Prot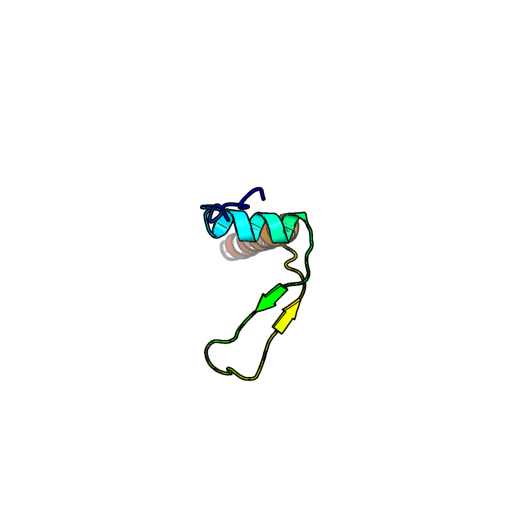ein AF-A0A1D6IWR3-F1 (afdb_monomer_lite)

Secondary structure (DSSP, 8-state):
------------HHHHHHHHHHHT-EEEEEPSS-SS-EEEEE----HHHHHHHHHHHHHHHHTTS--

Sequence (67 aa):
MASTKVQRIMTQPINLIFRFLQSKACIQIWLFEQKDLRIEGRIIVSFLALFLVQTAKLSTSNYLLVP

Organism: Zea mays (NCBI:txid4577)

Radius of gyration: 20.44 Å; chains: 1; bounding box: 48×44×50 Å

Foldseek 3Di:
DPPPPPPPPPDDPVVVLVVQLVVQDWDWDADPPDRPDIDIGGDHDPVVVVVCVVVVVVVVVVVVPDD

Structure (mmCIF, N/CA/C/O backbone):
data_AF-A0A1D6IWR3-F1
#
_entry.id   AF-A0A1D6IWR3-F1
#
loop_
_atom_site.group_PDB
_atom_site.id
_atom_site.type_symbol
_atom_site.label_atom_id
_atom_site.label_alt_id
_atom_site.label_comp_id
_atom_site.label_asym_id
_atom_site.label_entity_id
_atom_site.label_seq_id
_atom_site.pdbx_PDB_ins_code
_atom_site.Cartn_x
_ato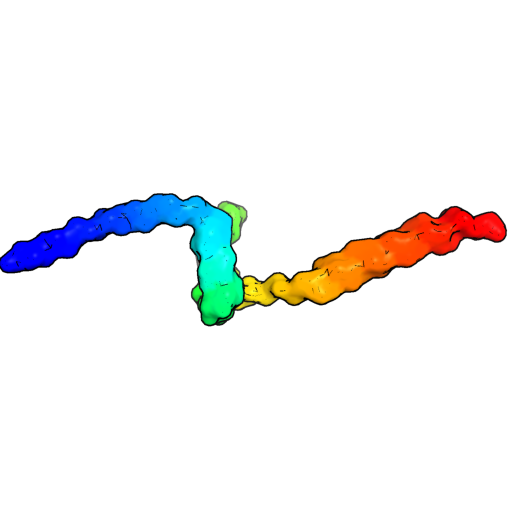m_site.Cartn_y
_atom_site.Cartn_z
_atom_site.occupancy
_atom_site.B_iso_or_equiv
_atom_site.auth_seq_id
_atom_site.auth_comp_id
_atom_site.auth_asym_id
_atom_site.auth_atom_id
_atom_site.pdbx_PDB_model_num
ATOM 1 N N . MET A 1 1 ? -32.110 -14.220 20.335 1.00 43.81 1 MET A N 1
ATOM 2 C CA . MET A 1 1 ? -30.917 -14.482 19.501 1.00 43.81 1 MET A CA 1
ATOM 3 C C . MET A 1 1 ? -31.001 -13.581 18.277 1.00 43.81 1 MET A C 1
ATOM 5 O O . MET A 1 1 ? -31.747 -13.886 17.357 1.00 43.81 1 MET A O 1
ATOM 9 N N . ALA A 1 2 ? -30.356 -12.412 18.311 1.00 50.19 2 ALA A N 1
ATOM 10 C CA . ALA A 1 2 ? -30.355 -11.503 17.168 1.00 50.19 2 ALA A CA 1
ATOM 11 C C . ALA A 1 2 ? -29.425 -12.088 16.100 1.00 50.19 2 ALA A C 1
ATOM 13 O O . ALA A 1 2 ? -28.211 -12.118 16.276 1.00 50.19 2 ALA A O 1
ATOM 14 N N . SER A 1 3 ? -30.011 -12.622 15.029 1.00 55.75 3 SER A N 1
ATOM 15 C CA . SER A 1 3 ? -29.271 -13.045 13.845 1.00 55.75 3 SER A CA 1
ATOM 16 C C . SER A 1 3 ? -28.645 -11.798 13.226 1.00 55.75 3 SER A C 1
ATOM 18 O O . SER A 1 3 ? -29.336 -10.985 12.607 1.00 55.75 3 SER A O 1
ATOM 20 N N . THR A 1 4 ? -27.347 -11.596 13.451 1.00 56.06 4 THR A N 1
ATOM 21 C CA . THR A 1 4 ? -26.558 -10.558 12.790 1.00 56.06 4 THR A CA 1
ATOM 22 C C . THR A 1 4 ? -26.503 -10.920 11.314 1.00 56.06 4 THR A C 1
ATOM 24 O O . THR A 1 4 ? -25.636 -11.658 10.853 1.00 56.06 4 THR A O 1
ATOM 27 N N . LYS A 1 5 ? -27.501 -10.446 10.566 1.00 52.69 5 LYS A N 1
ATOM 28 C CA . LYS A 1 5 ? -27.536 -10.514 9.110 1.00 52.69 5 LYS A CA 1
ATOM 29 C C . LYS A 1 5 ? -26.272 -9.806 8.633 1.00 52.69 5 LYS A C 1
ATOM 31 O O . LYS A 1 5 ? -26.189 -8.581 8.703 1.00 52.69 5 LYS A O 1
ATOM 36 N N . VAL A 1 6 ? -25.267 -10.573 8.214 1.00 56.38 6 VAL A N 1
ATOM 37 C CA . VAL A 1 6 ? -24.056 -10.036 7.592 1.00 56.38 6 VAL A CA 1
ATOM 38 C C . VAL A 1 6 ? -24.507 -9.380 6.294 1.00 56.38 6 VAL A C 1
ATOM 40 O O . VAL A 1 6 ? -24.666 -10.034 5.264 1.00 56.38 6 VAL A O 1
ATOM 43 N N . GLN A 1 7 ? -24.802 -8.085 6.358 1.00 57.38 7 GLN A N 1
ATOM 44 C CA . GLN A 1 7 ? -25.035 -7.287 5.171 1.00 57.38 7 GLN A CA 1
ATOM 45 C C . GLN A 1 7 ? -23.701 -7.255 4.436 1.00 57.38 7 GLN A C 1
ATOM 47 O O . GLN A 1 7 ? -22.723 -6.693 4.928 1.00 57.38 7 GLN A O 1
ATOM 52 N N . ARG A 1 8 ? -23.637 -7.937 3.287 1.00 59.97 8 ARG A N 1
ATOM 53 C CA . ARG A 1 8 ? -22.511 -7.825 2.358 1.00 59.97 8 ARG A CA 1
ATOM 54 C C . ARG A 1 8 ? -22.349 -6.336 2.075 1.00 59.97 8 ARG A C 1
ATOM 56 O O . ARG A 1 8 ? -23.203 -5.740 1.428 1.00 59.97 8 ARG A O 1
ATOM 63 N N . ILE A 1 9 ? -21.299 -5.734 2.622 1.00 60.69 9 ILE A N 1
ATOM 64 C CA . ILE A 1 9 ? -20.987 -4.328 2.406 1.00 60.69 9 ILE A CA 1
ATOM 65 C C . ILE A 1 9 ? -20.758 -4.174 0.897 1.00 60.69 9 ILE A C 1
ATOM 67 O O . ILE A 1 9 ? -19.733 -4.604 0.375 1.00 60.69 9 ILE A O 1
ATOM 71 N N . MET A 1 10 ? -21.734 -3.609 0.183 1.00 62.16 10 MET A N 1
ATOM 72 C CA . MET A 1 10 ? -21.674 -3.348 -1.262 1.00 62.16 10 MET A CA 1
ATOM 73 C C . MET A 1 10 ? -20.820 -2.107 -1.559 1.00 62.16 10 MET A C 1
ATOM 75 O O . MET A 1 10 ? -21.177 -1.259 -2.372 1.00 62.16 10 MET A O 1
ATOM 79 N N . THR A 1 11 ? -19.701 -1.939 -0.856 1.00 67.00 11 THR A N 1
ATOM 80 C CA . THR A 1 11 ? -18.780 -0.844 -1.151 1.00 67.00 11 THR A CA 1
ATOM 81 C C . THR A 1 11 ? -18.025 -1.179 -2.417 1.00 67.00 11 THR A C 1
ATOM 83 O O . THR A 1 11 ? -17.432 -2.253 -2.521 1.00 67.00 11 THR A O 1
ATOM 86 N N . GLN A 1 12 ? -18.015 -0.237 -3.356 1.00 81.44 12 GLN A N 1
ATOM 87 C CA . GLN A 1 12 ? -17.193 -0.341 -4.551 1.00 81.44 12 GLN A CA 1
ATOM 88 C C . GLN A 1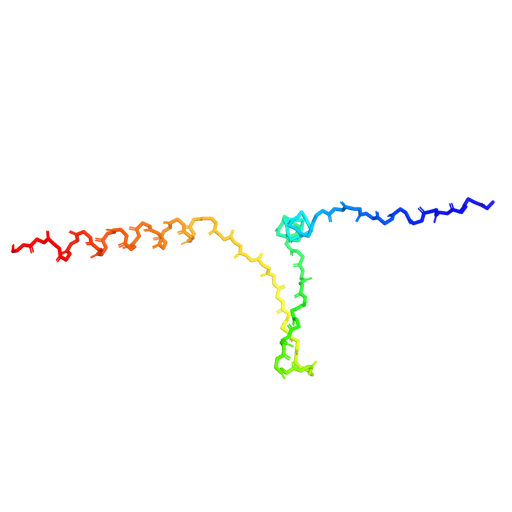 12 ? -15.734 -0.634 -4.166 1.00 81.44 12 GLN A C 1
ATOM 90 O O . GLN A 1 12 ? -15.250 -0.114 -3.153 1.00 81.44 12 GLN A O 1
ATOM 95 N N . PRO A 1 13 ? -15.011 -1.430 -4.967 1.00 82.44 13 PRO A N 1
ATOM 96 C CA . PRO A 1 13 ? -13.640 -1.827 -4.657 1.00 82.44 13 PRO A CA 1
ATOM 97 C C . PRO A 1 13 ? -12.712 -0.619 -4.466 1.00 82.44 13 PRO A C 1
ATOM 99 O O . PRO A 1 13 ? -11.844 -0.639 -3.596 1.00 82.44 13 PRO A O 1
ATOM 102 N N . ILE A 1 14 ? -12.959 0.479 -5.190 1.00 86.00 14 ILE A N 1
ATOM 103 C CA . ILE A 1 14 ? -12.215 1.730 -5.027 1.00 86.00 14 ILE A CA 1
ATOM 104 C C . ILE A 1 14 ? -12.382 2.342 -3.628 1.00 86.00 14 ILE A C 1
ATOM 106 O O . ILE A 1 14 ? -11.414 2.805 -3.028 1.00 86.00 14 ILE A O 1
ATOM 110 N N . ASN A 1 15 ? -13.581 2.260 -3.051 1.00 86.94 15 ASN A N 1
ATOM 111 C CA . ASN A 1 15 ? -13.849 2.779 -1.712 1.00 86.94 15 ASN A CA 1
ATOM 112 C C . ASN A 1 15 ? -13.134 1.950 -0.640 1.00 86.94 15 ASN A C 1
ATOM 114 O O . ASN A 1 15 ? -12.697 2.498 0.368 1.00 86.94 15 ASN A O 1
ATOM 118 N N . LEU A 1 16 ? -12.969 0.643 -0.856 1.00 84.69 16 LEU A N 1
ATOM 119 C CA . LEU A 1 16 ? -12.172 -0.220 0.020 1.00 84.69 16 LEU A CA 1
ATOM 120 C C . LEU A 1 16 ? -10.693 0.183 0.011 1.00 84.69 16 LEU A C 1
ATOM 122 O O . LEU A 1 16 ? -10.095 0.334 1.076 1.00 84.69 16 LEU A O 1
ATOM 126 N N . ILE A 1 17 ? -10.132 0.441 -1.172 1.00 87.06 17 ILE A N 1
ATOM 127 C CA . ILE A 1 17 ? -8.744 0.901 -1.325 1.00 87.06 17 ILE A CA 1
ATOM 128 C C . ILE A 1 17 ? -8.550 2.256 -0.634 1.00 87.06 17 ILE A C 1
ATOM 130 O O . ILE A 1 17 ? -7.607 2.422 0.139 1.00 87.06 17 ILE A O 1
ATOM 134 N N . PHE A 1 18 ? -9.472 3.205 -0.832 1.00 86.25 18 PHE A N 1
ATOM 135 C CA . PHE A 1 18 ? -9.417 4.500 -0.149 1.00 86.25 18 PHE A CA 1
ATOM 136 C C . PHE A 1 18 ? -9.510 4.381 1.372 1.00 86.25 18 PHE A C 1
ATOM 138 O O . PHE A 1 18 ? -8.800 5.092 2.082 1.00 86.25 18 PHE A O 1
ATOM 145 N N . ARG A 1 19 ? -10.314 3.451 1.895 1.00 85.31 19 ARG A N 1
ATOM 146 C CA . ARG A 1 19 ? -10.356 3.184 3.338 1.00 85.31 19 ARG A CA 1
ATOM 147 C C . ARG A 1 19 ? -9.026 2.656 3.863 1.00 85.31 19 ARG A C 1
ATOM 149 O O . ARG A 1 19 ? -8.606 3.097 4.928 1.00 85.31 19 ARG A O 1
ATOM 156 N N . PHE A 1 20 ? -8.357 1.761 3.135 1.00 87.69 20 PHE A N 1
ATOM 157 C CA . PHE A 1 20 ? -7.036 1.267 3.534 1.00 87.69 20 PHE A CA 1
ATOM 158 C C . PHE A 1 20 ? -5.948 2.347 3.467 1.00 87.69 20 PHE A C 1
ATOM 160 O O . PHE A 1 20 ? -5.070 2.380 4.328 1.00 87.69 20 PHE A O 1
ATOM 167 N N . LEU A 1 21 ? -6.041 3.263 2.497 1.00 86.38 21 LEU A N 1
ATOM 168 C CA . LEU A 1 21 ? -5.176 4.442 2.404 1.00 86.38 21 LEU A CA 1
ATOM 169 C C . LEU A 1 21 ? -5.359 5.384 3.601 1.00 86.38 21 LEU A C 1
ATOM 171 O O . LEU A 1 21 ? -4.381 5.800 4.218 1.00 86.38 21 LEU A O 1
ATOM 175 N N . GLN A 1 22 ? -6.608 5.699 3.955 1.00 83.69 22 GLN A N 1
ATOM 176 C CA . GLN A 1 22 ? -6.929 6.605 5.063 1.00 83.69 22 GLN A CA 1
ATOM 177 C C . GLN A 1 22 ? -6.528 6.028 6.424 1.00 83.69 22 GLN A C 1
ATOM 179 O O . GLN A 1 22 ? -5.959 6.738 7.251 1.00 83.69 22 GLN A O 1
ATOM 184 N N . SER A 1 23 ? -6.783 4.737 6.657 1.00 88.00 23 SER A N 1
ATOM 185 C CA . SER A 1 23 ? -6.427 4.064 7.912 1.00 88.00 23 SER A CA 1
ATOM 186 C C . SER A 1 23 ? -4.946 3.692 8.007 1.00 88.00 23 SER A C 1
ATOM 188 O O . SER A 1 23 ? -4.503 3.232 9.061 1.00 88.00 23 SER A O 1
ATOM 190 N N . LYS A 1 24 ? -4.172 3.886 6.925 1.00 86.38 24 LYS A N 1
ATOM 191 C CA . LYS A 1 24 ? -2.772 3.451 6.801 1.00 86.38 24 LYS A CA 1
ATOM 192 C C . LYS A 1 24 ? -2.603 1.983 7.208 1.00 86.38 24 LYS A C 1
ATOM 194 O O . LYS A 1 24 ? -1.615 1.640 7.858 1.00 86.38 24 LYS A O 1
ATOM 199 N N . ALA A 1 25 ? -3.575 1.132 6.887 1.00 87.06 25 ALA A N 1
ATOM 200 C CA . ALA A 1 25 ? -3.545 -0.275 7.265 1.00 87.06 25 ALA A CA 1
ATOM 201 C C . ALA A 1 25 ? -2.423 -1.020 6.523 1.00 87.06 25 ALA A C 1
ATOM 203 O O . ALA A 1 25 ? -2.088 -0.673 5.389 1.00 87.06 25 ALA A O 1
ATOM 204 N N . CYS A 1 26 ? -1.847 -2.044 7.160 1.00 88.56 26 CYS A N 1
ATOM 205 C CA . CYS A 1 26 ? -0.990 -3.002 6.461 1.00 88.56 26 CYS A CA 1
ATOM 206 C C . CYS A 1 26 ? -1.867 -3.904 5.586 1.00 88.56 26 CYS A C 1
ATOM 208 O O . CYS A 1 26 ? -2.895 -4.405 6.042 1.00 88.56 26 CYS A O 1
ATOM 210 N N . ILE A 1 27 ? -1.467 -4.083 4.332 1.00 90.31 27 ILE A N 1
ATOM 211 C CA . ILE A 1 27 ? -2.198 -4.832 3.314 1.00 90.31 27 ILE A CA 1
ATOM 212 C C . ILE A 1 27 ? -1.231 -5.821 2.675 1.00 90.31 27 ILE A C 1
ATOM 214 O O . ILE A 1 27 ? -0.045 -5.533 2.517 1.00 90.31 27 ILE A O 1
ATOM 218 N N . GLN A 1 28 ? -1.760 -6.972 2.279 1.00 91.50 28 GLN A N 1
ATOM 219 C CA . GLN A 1 28 ? -1.013 -8.018 1.604 1.00 91.50 28 GLN A CA 1
ATOM 220 C C . GLN A 1 28 ? -1.456 -8.122 0.142 1.00 91.50 28 GLN A C 1
ATOM 222 O O . GLN A 1 28 ? -2.640 -8.311 -0.144 1.00 91.50 28 GLN A O 1
ATOM 227 N N . ILE A 1 29 ? -0.507 -8.020 -0.784 1.00 88.94 29 ILE A N 1
ATOM 228 C CA . ILE A 1 29 ? -0.728 -8.118 -2.226 1.00 88.94 29 ILE A CA 1
ATOM 229 C C . ILE A 1 29 ? -0.320 -9.511 -2.694 1.00 88.94 29 ILE A C 1
ATOM 231 O O . ILE A 1 29 ? 0.727 -10.047 -2.324 1.00 88.94 29 ILE A O 1
ATOM 235 N N . TRP A 1 30 ? -1.188 -10.103 -3.504 1.00 90.19 30 TRP A N 1
ATOM 236 C CA . TRP A 1 30 ? -0.984 -11.413 -4.098 1.00 90.19 30 TRP A CA 1
ATOM 237 C C . TRP A 1 30 ? -0.364 -11.204 -5.477 1.00 90.19 30 TRP A C 1
ATOM 239 O O . TRP A 1 30 ? -0.934 -10.480 -6.293 1.00 90.19 30 TRP A O 1
ATOM 249 N N . LEU A 1 31 ? 0.799 -11.806 -5.734 1.00 90.06 31 LEU A N 1
ATOM 250 C CA . LEU A 1 31 ? 1.369 -11.794 -7.076 1.00 90.06 31 LEU A CA 1
ATOM 251 C C . LEU A 1 31 ? 0.633 -12.807 -7.954 1.00 90.06 31 LEU A C 1
ATOM 253 O O . LEU A 1 31 ? 0.235 -13.877 -7.493 1.00 90.06 31 LEU A O 1
ATOM 257 N N . PHE A 1 32 ? 0.461 -12.462 -9.228 1.00 90.56 32 PHE A N 1
ATOM 258 C CA . PHE A 1 32 ? -0.167 -13.352 -10.201 1.00 90.56 32 PHE A CA 1
ATOM 259 C C . PHE A 1 32 ? 0.742 -14.544 -10.550 1.00 90.56 32 PHE A C 1
ATOM 261 O O . PHE A 1 32 ? 0.286 -15.684 -10.552 1.00 90.56 32 PHE A O 1
ATOM 268 N N . GLU A 1 33 ? 2.030 -14.272 -10.773 1.00 90.44 33 GLU A N 1
ATOM 269 C CA . GLU A 1 33 ? 3.023 -15.255 -11.233 1.00 90.44 33 GLU A CA 1
ATOM 270 C C . GLU A 1 33 ? 3.526 -16.184 -10.113 1.00 90.44 33 GLU A C 1
ATOM 272 O O . GLU A 1 33 ? 3.604 -17.396 -10.289 1.00 90.44 33 GLU A O 1
ATOM 277 N N . GLN A 1 34 ? 3.830 -15.644 -8.926 1.00 86.94 34 GLN A N 1
ATOM 278 C CA . GLN A 1 34 ? 4.299 -16.432 -7.780 1.00 86.94 34 GLN A CA 1
ATOM 279 C C . GLN A 1 34 ? 3.242 -16.473 -6.679 1.00 86.94 34 GLN A C 1
ATOM 281 O O . GLN A 1 34 ? 3.088 -15.528 -5.909 1.00 86.94 34 GLN A O 1
ATOM 286 N N . LYS A 1 35 ? 2.529 -17.600 -6.591 1.00 85.38 35 LYS A N 1
ATOM 287 C CA . LYS A 1 35 ? 1.429 -17.803 -5.632 1.00 85.38 35 LYS A CA 1
ATOM 288 C C . LYS A 1 35 ? 1.896 -17.936 -4.180 1.00 85.38 35 LYS A C 1
ATOM 290 O O . LYS A 1 35 ? 1.133 -17.589 -3.279 1.00 85.38 35 LYS A O 1
ATOM 295 N N . ASP A 1 36 ? 3.126 -18.401 -3.972 1.00 89.38 36 ASP A N 1
ATOM 296 C CA . ASP A 1 36 ? 3.717 -18.603 -2.643 1.00 89.38 36 ASP A CA 1
ATOM 297 C C . ASP A 1 36 ? 4.265 -17.308 -2.035 1.00 89.38 36 ASP A C 1
ATOM 299 O O . ASP A 1 36 ? 4.371 -17.179 -0.816 1.00 89.38 36 ASP A O 1
ATOM 303 N N . LEU A 1 37 ? 4.580 -16.319 -2.875 1.00 89.94 37 LEU A N 1
ATOM 304 C CA . LEU A 1 37 ? 5.071 -15.027 -2.421 1.00 89.94 37 LEU A CA 1
ATOM 305 C C . LEU A 1 37 ? 3.918 -14.047 -2.213 1.00 89.94 37 LEU A C 1
ATOM 307 O O . LEU A 1 37 ? 2.970 -13.941 -2.997 1.00 89.94 37 LEU A O 1
ATOM 311 N N . ARG A 1 38 ? 4.020 -13.299 -1.119 1.00 88.94 38 ARG A N 1
ATOM 312 C CA . ARG A 1 38 ? 3.069 -12.271 -0.707 1.00 88.94 38 ARG A CA 1
ATOM 313 C C . ARG A 1 38 ? 3.860 -11.018 -0.367 1.00 88.94 38 ARG A C 1
ATOM 315 O O . ARG A 1 38 ? 4.837 -11.099 0.370 1.00 88.94 38 ARG A O 1
ATOM 322 N N . ILE A 1 39 ? 3.449 -9.873 -0.903 1.00 88.62 39 ILE A N 1
ATOM 323 C CA . ILE A 1 39 ? 4.065 -8.589 -0.553 1.00 88.62 39 ILE A CA 1
ATOM 324 C C . ILE A 1 39 ? 3.210 -7.961 0.532 1.00 88.62 39 ILE A C 1
ATOM 326 O O . ILE A 1 39 ? 2.032 -7.696 0.305 1.00 88.62 39 ILE A O 1
ATOM 330 N N . GLU A 1 40 ? 3.796 -7.708 1.692 1.00 91.38 40 GLU A N 1
ATOM 331 C CA . GLU A 1 40 ? 3.156 -6.936 2.750 1.00 91.38 40 GLU A CA 1
ATOM 332 C C . GLU A 1 40 ? 3.663 -5.499 2.731 1.00 91.38 40 GLU A C 1
ATOM 334 O O . GLU A 1 40 ? 4.855 -5.235 2.571 1.00 91.38 40 GLU A O 1
ATOM 339 N N . GLY A 1 41 ? 2.751 -4.548 2.895 1.00 88.50 41 GLY A N 1
ATOM 340 C CA . GLY A 1 41 ? 3.118 -3.144 2.944 1.00 88.50 41 GLY A CA 1
ATOM 341 C C . GLY A 1 41 ? 1.953 -2.236 3.292 1.00 88.50 41 GLY A C 1
ATOM 342 O O . GLY A 1 41 ? 0.809 -2.664 3.442 1.00 88.50 41 GLY A O 1
ATOM 343 N N . ARG A 1 42 ? 2.246 -0.943 3.422 1.00 86.19 42 ARG A N 1
ATOM 344 C CA . ARG A 1 42 ? 1.231 0.109 3.525 1.00 86.19 42 ARG A CA 1
ATOM 345 C C . ARG A 1 42 ? 1.218 0.887 2.226 1.00 86.19 42 ARG A C 1
ATOM 347 O O . ARG A 1 42 ? 2.274 1.263 1.723 1.00 86.19 42 ARG A O 1
ATOM 354 N N . ILE A 1 43 ? 0.030 1.161 1.701 1.00 82.56 43 ILE A N 1
ATOM 355 C CA . ILE A 1 43 ? -0.078 2.003 0.516 1.00 82.56 43 ILE A CA 1
ATOM 356 C C . ILE A 1 43 ? 0.113 3.456 0.962 1.00 82.56 43 ILE A C 1
ATOM 358 O O . ILE A 1 43 ? -0.662 3.979 1.763 1.00 82.56 43 ILE A O 1
ATOM 362 N N . ILE A 1 44 ? 1.161 4.100 0.452 1.00 81.38 44 ILE A N 1
ATOM 363 C CA . ILE A 1 44 ? 1.439 5.521 0.665 1.00 81.38 44 ILE A CA 1
ATOM 364 C C . ILE A 1 44 ? 1.311 6.196 -0.692 1.00 81.38 44 ILE A C 1
ATOM 366 O O . ILE A 1 44 ? 2.197 6.095 -1.535 1.00 81.38 44 ILE A O 1
ATOM 370 N N . VAL A 1 45 ? 0.197 6.889 -0.909 1.00 73.25 45 VAL A N 1
ATOM 371 C CA . VAL A 1 45 ? 0.047 7.768 -2.069 1.00 73.25 45 VAL A CA 1
ATOM 372 C C . VAL A 1 45 ? 0.284 9.184 -1.576 1.00 73.25 45 VAL A C 1
ATOM 374 O O . VAL A 1 45 ? -0.612 9.833 -1.042 1.00 73.25 45 VAL A O 1
ATOM 377 N N . SER A 1 46 ? 1.521 9.657 -1.708 1.00 72.50 46 SER A N 1
ATOM 378 C CA . SER A 1 46 ? 1.793 11.081 -1.553 1.00 72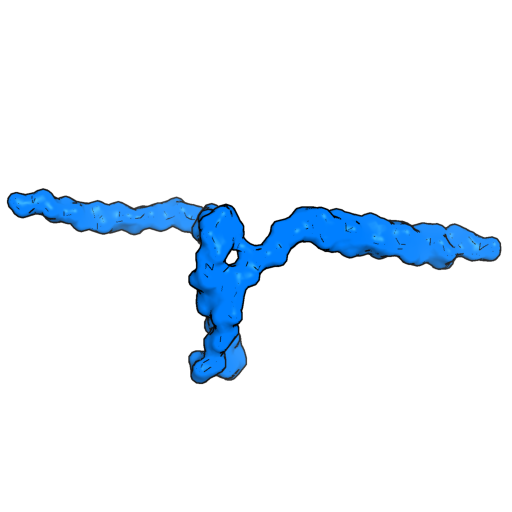.50 46 SER A CA 1
ATOM 379 C C . SER A 1 46 ? 1.296 11.775 -2.815 1.00 72.50 46 SER A C 1
ATOM 381 O O . SER A 1 46 ? 1.920 11.671 -3.871 1.00 72.50 46 SER A O 1
ATOM 383 N N . PHE A 1 47 ? 0.160 12.468 -2.719 1.00 70.06 47 PHE A N 1
ATOM 384 C CA . PHE A 1 47 ? -0.371 13.285 -3.816 1.00 70.06 47 PHE A CA 1
ATOM 385 C C . PHE A 1 47 ? 0.692 14.268 -4.338 1.00 70.06 47 PHE A C 1
ATOM 387 O O . PHE A 1 47 ? 0.801 14.496 -5.539 1.00 70.06 47 PHE A O 1
ATOM 394 N N . LEU A 1 48 ? 1.554 14.756 -3.438 1.00 69.69 48 LEU A N 1
ATOM 395 C CA . LEU A 1 48 ? 2.686 15.618 -3.757 1.00 69.69 48 LEU A CA 1
ATOM 396 C C . LEU A 1 48 ? 3.749 14.923 -4.622 1.00 69.69 48 LEU A C 1
ATOM 398 O O . LEU A 1 48 ? 4.304 15.561 -5.504 1.00 69.69 48 LEU A O 1
ATOM 402 N N . ALA A 1 49 ? 4.021 13.631 -4.419 1.00 67.50 49 ALA A N 1
ATOM 403 C CA . ALA A 1 49 ? 4.990 12.902 -5.240 1.00 67.50 49 ALA A CA 1
ATOM 404 C C . ALA A 1 49 ? 4.473 12.681 -6.669 1.00 67.50 49 ALA A C 1
ATOM 406 O O . ALA A 1 49 ? 5.225 12.852 -7.622 1.00 67.50 49 ALA A O 1
ATOM 407 N N . LEU A 1 50 ? 3.181 12.370 -6.833 1.00 66.25 50 LEU A N 1
ATOM 408 C CA . LEU A 1 50 ? 2.563 12.276 -8.159 1.00 66.25 50 LEU A CA 1
ATOM 409 C C . LEU A 1 50 ? 2.529 13.644 -8.853 1.00 66.25 50 LEU A C 1
ATOM 411 O O . LEU A 1 50 ? 2.852 13.743 -10.035 1.00 66.25 50 LEU A O 1
ATOM 415 N N . PHE A 1 51 ? 2.186 14.700 -8.110 1.00 71.56 51 PHE A N 1
ATOM 416 C CA . PHE A 1 51 ? 2.200 16.069 -8.615 1.00 71.56 51 PHE A CA 1
ATOM 41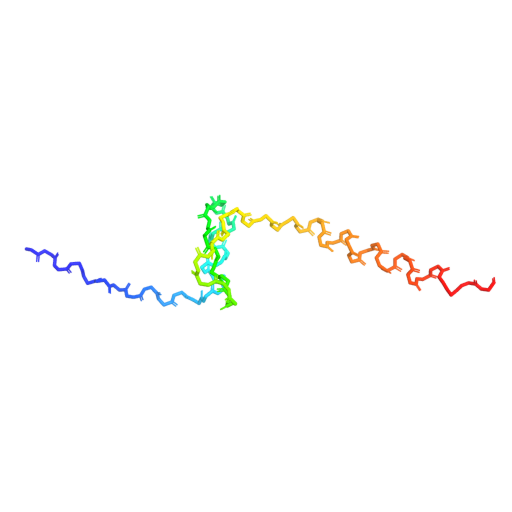7 C C . PHE A 1 51 ? 3.608 16.493 -9.046 1.00 71.56 51 PHE A C 1
ATOM 419 O O . PHE A 1 51 ? 3.770 16.973 -10.159 1.00 71.56 51 PHE A O 1
ATOM 426 N N . LEU A 1 52 ? 4.633 16.239 -8.227 1.00 72.19 52 LEU A N 1
ATOM 427 C CA . LEU A 1 52 ? 6.027 16.540 -8.561 1.00 72.19 52 LEU A CA 1
ATOM 428 C C . LEU A 1 52 ? 6.556 15.709 -9.736 1.00 72.19 52 LEU A C 1
ATOM 430 O O . LEU A 1 52 ? 7.287 16.238 -10.564 1.00 72.19 52 LEU A O 1
ATOM 434 N N . VAL A 1 53 ? 6.179 14.433 -9.860 1.00 72.88 53 VAL A N 1
ATOM 435 C CA . VAL A 1 53 ? 6.541 13.609 -11.029 1.00 72.88 53 VAL A CA 1
ATOM 436 C C . VAL A 1 53 ? 5.899 14.159 -12.304 1.00 72.88 53 VAL A C 1
ATOM 438 O O . VAL A 1 53 ? 6.560 14.240 -13.342 1.00 72.88 53 VAL A O 1
ATOM 441 N N . GLN A 1 54 ? 4.635 14.579 -12.232 1.00 71.38 54 GLN A N 1
ATOM 442 C CA . GLN A 1 54 ? 3.940 15.180 -13.366 1.00 71.38 54 GLN A CA 1
ATOM 443 C C . GLN A 1 54 ? 4.531 16.549 -13.743 1.00 71.38 54 GLN A C 1
ATOM 445 O O . GLN A 1 54 ? 4.753 16.816 -14.925 1.00 71.38 54 GLN A O 1
ATOM 450 N N . THR A 1 55 ? 4.842 17.408 -12.766 1.00 64.94 55 THR A N 1
ATOM 451 C CA . THR A 1 55 ? 5.442 18.729 -13.020 1.00 64.94 55 THR A CA 1
ATOM 452 C C . THR A 1 55 ? 6.899 18.635 -13.476 1.00 64.94 55 THR A C 1
ATOM 454 O O . THR A 1 55 ? 7.307 19.403 -14.346 1.00 64.94 55 THR A O 1
ATOM 457 N N . ALA A 1 56 ? 7.675 17.661 -12.987 1.00 67.19 56 ALA A N 1
ATOM 458 C CA . ALA A 1 56 ? 9.039 17.410 -13.453 1.00 67.19 56 ALA A CA 1
ATOM 459 C C . ALA A 1 56 ? 9.077 16.929 -14.913 1.00 67.19 56 ALA A C 1
ATOM 461 O O . ALA A 1 56 ? 9.920 17.389 -15.680 1.00 67.19 56 ALA A O 1
ATOM 462 N N . LYS A 1 57 ? 8.136 16.071 -15.341 1.00 63.38 57 LYS A N 1
ATOM 463 C CA . LYS A 1 57 ? 8.029 15.679 -16.759 1.00 63.38 57 LYS A CA 1
ATOM 464 C C . LYS A 1 57 ? 7.650 16.838 -17.676 1.00 63.38 57 LYS A C 1
ATOM 466 O O . LYS A 1 57 ? 8.195 16.934 -18.773 1.00 63.38 57 LYS A O 1
ATOM 471 N N . LEU A 1 58 ? 6.754 17.720 -17.231 1.00 58.78 58 LEU A N 1
ATOM 472 C CA . LEU A 1 58 ? 6.425 18.945 -17.963 1.00 58.78 58 LEU A CA 1
ATOM 473 C C . LEU A 1 58 ? 7.652 19.858 -18.084 1.00 58.78 58 LEU A C 1
ATOM 475 O O . LEU A 1 58 ? 7.897 20.389 -19.159 1.00 58.78 58 LEU A O 1
ATOM 479 N N . SER A 1 59 ? 8.464 19.974 -17.033 1.00 56.34 59 SER A N 1
ATOM 480 C CA . SER A 1 59 ? 9.722 20.724 -17.072 1.00 56.34 59 SER A CA 1
ATOM 481 C C . SER A 1 59 ? 10.686 20.148 -18.127 1.00 56.34 59 SER A C 1
ATOM 483 O O . SER A 1 59 ? 11.003 20.825 -19.101 1.00 56.34 59 SER A O 1
ATOM 485 N N . THR A 1 60 ? 11.056 18.862 -18.060 1.00 57.88 60 THR A N 1
ATOM 486 C CA . THR A 1 60 ? 12.017 18.253 -19.009 1.00 57.88 60 THR A CA 1
ATOM 487 C C . THR A 1 60 ? 11.525 18.233 -20.463 1.00 57.88 60 THR A C 1
ATOM 489 O O . THR A 1 60 ? 12.333 18.368 -21.378 1.00 57.88 60 THR A O 1
ATOM 492 N N . SER A 1 61 ? 10.215 18.102 -20.699 1.00 54.28 61 SER A N 1
ATOM 493 C CA . SER A 1 61 ? 9.655 18.063 -22.058 1.00 54.28 61 SER A CA 1
ATOM 494 C C . SER A 1 61 ? 9.573 19.435 -22.738 1.00 54.28 61 SER A C 1
ATOM 496 O O . SER A 1 61 ? 9.520 19.476 -23.964 1.00 54.28 61 SER A O 1
ATOM 498 N N . ASN A 1 62 ? 9.564 20.540 -21.982 1.00 57.00 62 ASN A N 1
ATOM 499 C CA . ASN A 1 62 ? 9.538 21.903 -22.534 1.00 57.00 62 ASN A CA 1
ATOM 500 C C . ASN A 1 62 ? 10.948 22.502 -22.723 1.00 57.00 62 ASN A C 1
ATOM 502 O O . ASN A 1 62 ? 11.105 23.419 -23.521 1.00 57.00 62 ASN A O 1
ATOM 506 N N . TYR A 1 63 ? 11.984 21.969 -22.060 1.00 52.94 63 TYR A N 1
ATOM 507 C CA . TYR A 1 63 ? 13.382 22.397 -22.264 1.00 52.94 63 TYR A CA 1
ATOM 508 C C . TYR A 1 63 ? 14.121 21.645 -23.387 1.00 52.94 63 TYR A C 1
ATOM 510 O O . TYR A 1 63 ? 15.247 22.002 -23.713 1.00 52.94 63 TYR A O 1
ATOM 518 N N . LEU A 1 64 ? 13.504 20.628 -24.001 1.00 54.12 64 LEU A N 1
ATOM 519 C CA . LEU A 1 64 ? 14.029 19.933 -25.192 1.00 54.12 64 LEU A CA 1
ATOM 520 C C . LEU A 1 64 ? 13.511 20.538 -26.515 1.00 54.12 64 LEU A C 1
ATOM 522 O O . LEU A 1 64 ? 13.790 20.014 -27.589 1.00 54.12 64 LEU A O 1
ATOM 526 N N . LEU A 1 65 ? 12.765 21.644 -26.430 1.00 51.41 65 LEU A N 1
ATOM 527 C CA . LEU A 1 65 ? 12.265 22.435 -27.555 1.00 51.41 65 LEU A CA 1
ATOM 528 C C . LEU A 1 65 ? 12.704 23.898 -27.383 1.00 51.41 65 LEU A C 1
ATOM 530 O O . LEU A 1 65 ? 11.894 24.818 -27.382 1.00 51.41 65 LEU A O 1
ATOM 534 N N . VAL A 1 66 ? 14.004 24.114 -27.193 1.00 4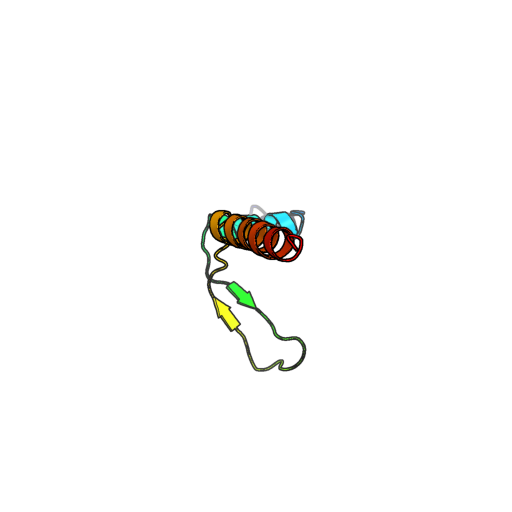6.84 66 VAL A N 1
ATOM 535 C CA . VAL A 1 66 ? 14.629 25.417 -27.437 1.00 46.84 66 VAL A CA 1
ATOM 536 C C . VAL A 1 66 ? 15.874 25.148 -28.291 1.00 46.84 66 VAL A C 1
ATOM 538 O O . VAL A 1 66 ? 16.723 24.380 -27.835 1.00 46.84 66 VAL A O 1
ATOM 541 N N . PRO A 1 67 ? 15.938 25.659 -29.538 1.00 54.97 67 PRO A N 1
ATOM 542 C CA . PRO A 1 67 ? 17.117 25.542 -30.397 1.00 54.97 67 PRO A CA 1
ATOM 543 C C . PRO A 1 67 ? 18.325 26.308 -29.846 1.00 54.97 67 PRO A C 1
ATOM 545 O O . PRO A 1 67 ? 18.118 27.325 -29.142 1.00 54.97 67 PRO A O 1
#

pLDDT: mean 73.86, std 14.51, range [43.81, 91.5]

InterPro domains:
  IPR027078 Small nuclear ribonucleoprotein E [PTHR11193] (2-54)